Protein AF-A0A7J4PJ02-F1 (afdb_monomer)

Secondary structure (DSSP, 8-state):
--TT--PPPP---EETTT-----HHHHT-TT------S-SSTTT--SSGGGGEE-HHHH-----TTS----

Radius of gyration: 14.2 Å; Cα contacts (8 Å, |Δi|>4): 50; chains: 1; bounding box: 34×23×36 Å

Foldseek 3Di:
DAVPDPDDDDFDKDQQVPDPVPCPVQVPDPLSLDDDDPDDPPQCDDPDSVSSICDRVNSDDPDPNVPPSPD

pLDDT: mean 76.82, std 12.45, range [50.31, 91.5]

Nearest PDB structures (foldseek):
  6l7p-assembly1_I  TM=7.210E-01  e=5.944E-01  Thermosynechococcus vestitus BP-1

Sequence (71 aa):
IAPGSGKQRWFPEIDIGHCLFCGLCIDQCPKGALSSGKEYCKGVVKWTHKDMLMTPDKLAREVDIAEGDER

Structure (mmCIF, N/CA/C/O backbone):
data_AF-A0A7J4PJ02-F1
#
_entry.id   AF-A0A7J4PJ02-F1
#
loop_
_atom_site.group_PDB
_atom_site.id
_atom_site.type_symbol
_atom_site.label_atom_id
_atom_site.label_alt_id
_atom_site.label_comp_id
_atom_site.label_asym_id
_atom_site.label_entity_id
_atom_site.label_seq_id
_atom_site.pdbx_PDB_ins_code
_atom_site.Cartn_x
_atom_site.Cartn_y
_atom_site.Cartn_z
_atom_site.occupancy
_atom_site.B_iso_or_equiv
_atom_site.auth_seq_id
_atom_site.auth_comp_id
_atom_site.auth_asym_id
_atom_site.auth_atom_id
_atom_site.pdbx_PDB_model_num
ATOM 1 N N . ILE A 1 1 ? -10.698 3.189 11.760 1.00 61.69 1 ILE A N 1
ATOM 2 C CA . ILE A 1 1 ? -10.440 3.814 13.084 1.00 61.69 1 ILE A CA 1
ATOM 3 C C . ILE A 1 1 ? -11.782 4.388 13.527 1.00 61.69 1 ILE A C 1
ATOM 5 O O . ILE A 1 1 ? -12.443 4.962 12.675 1.00 61.69 1 ILE A O 1
ATOM 9 N N . ALA A 1 2 ? -12.261 4.144 14.748 1.00 55.22 2 ALA A N 1
ATOM 10 C CA . ALA A 1 2 ? -13.564 4.693 15.143 1.00 55.22 2 ALA A CA 1
ATOM 11 C C . ALA A 1 2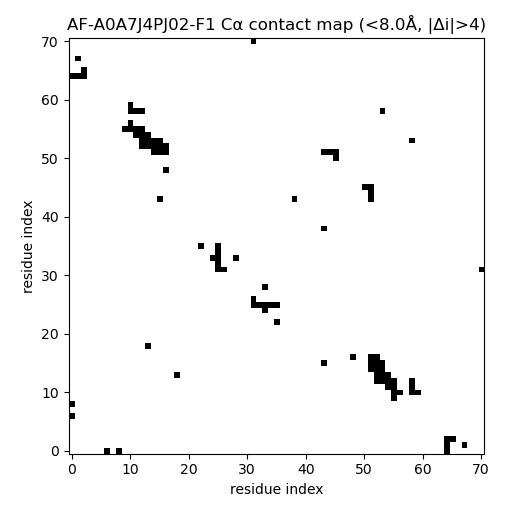 ? -13.478 6.231 15.234 1.00 55.22 2 ALA A C 1
ATOM 13 O O . ALA A 1 2 ? -12.428 6.728 15.670 1.00 55.22 2 ALA A O 1
ATOM 14 N N . PRO A 1 3 ? -14.531 6.981 14.856 1.00 55.38 3 PRO A N 1
ATOM 15 C CA . PRO A 1 3 ? -14.577 8.420 15.092 1.00 55.38 3 PRO A CA 1
ATOM 16 C C . PRO A 1 3 ? -14.442 8.673 16.602 1.00 55.38 3 PRO A C 1
ATOM 18 O O . PRO A 1 3 ? -15.256 8.207 17.393 1.00 55.38 3 PRO A O 1
ATOM 21 N N . GLY A 1 4 ? -13.344 9.323 17.008 1.00 62.75 4 GLY A N 1
ATOM 22 C CA . GLY A 1 4 ? -12.981 9.561 18.416 1.00 62.75 4 GLY A CA 1
ATOM 23 C C . GLY A 1 4 ? -11.789 8.753 18.954 1.00 62.75 4 GLY A C 1
ATOM 24 O O . GLY A 1 4 ? -11.389 8.941 20.101 1.00 62.75 4 GLY A O 1
ATOM 25 N N . SER A 1 5 ? -11.173 7.870 18.159 1.00 67.12 5 SER A N 1
ATOM 26 C CA . SER A 1 5 ? -9.942 7.182 18.572 1.00 67.12 5 SER A CA 1
ATOM 27 C C . SER A 1 5 ? -8.715 8.080 18.373 1.00 67.12 5 SER A C 1
ATOM 29 O O . SER A 1 5 ? -8.356 8.386 17.241 1.00 67.12 5 SER A O 1
ATOM 31 N N . GLY A 1 6 ? -8.018 8.454 19.453 1.00 69.62 6 GLY A N 1
ATOM 32 C CA . GLY A 1 6 ? -6.777 9.254 19.416 1.00 69.62 6 GLY A CA 1
ATOM 33 C C . GLY A 1 6 ? -5.545 8.543 18.828 1.00 69.62 6 GLY A C 1
ATOM 34 O O . GLY A 1 6 ? -4.416 8.944 19.095 1.00 69.62 6 GLY A O 1
ATOM 35 N N . LYS A 1 7 ? -5.735 7.455 18.074 1.00 65.00 7 LYS A N 1
ATOM 36 C CA . LYS A 1 7 ? -4.658 6.691 17.438 1.00 65.00 7 LYS A CA 1
ATOM 37 C C . LYS A 1 7 ? -4.479 7.181 16.002 1.00 65.00 7 LYS A C 1
ATOM 39 O O . LYS A 1 7 ? -5.432 7.157 15.225 1.00 65.00 7 LYS A O 1
ATOM 44 N N . GLN A 1 8 ? -3.262 7.597 15.647 1.00 66.12 8 GLN A N 1
ATOM 45 C CA . GLN A 1 8 ? -2.931 7.940 14.263 1.00 66.12 8 GLN A CA 1
ATOM 46 C C . GLN A 1 8 ? -3.040 6.709 13.353 1.00 66.12 8 GLN A C 1
ATOM 48 O O . GLN A 1 8 ? -2.727 5.587 13.761 1.00 66.12 8 GLN A O 1
ATOM 53 N N . ARG A 1 9 ? -3.498 6.922 12.113 1.00 73.12 9 ARG A N 1
ATOM 54 C CA . ARG A 1 9 ? -3.474 5.888 11.074 1.00 73.12 9 ARG A CA 1
ATOM 55 C C . ARG A 1 9 ? -2.017 5.635 10.691 1.00 73.12 9 ARG A C 1
ATOM 57 O O . ARG A 1 9 ? -1.306 6.565 10.328 1.00 73.12 9 ARG A O 1
ATOM 64 N N . TRP A 1 10 ? -1.585 4.384 10.798 1.00 76.81 10 TRP A N 1
ATOM 65 C CA . TRP A 1 10 ? -0.268 3.953 10.347 1.00 76.81 10 TRP A CA 1
ATOM 66 C C . TRP A 1 10 ? -0.393 3.327 8.961 1.00 76.81 10 TRP A C 1
ATOM 68 O O . TRP A 1 10 ? -1.255 2.471 8.749 1.00 76.81 10 TRP A O 1
ATOM 78 N N . PHE A 1 11 ? 0.470 3.750 8.043 1.00 83.62 11 PHE A N 1
ATOM 79 C CA . PHE A 1 11 ? 0.567 3.195 6.700 1.00 83.62 11 PHE A CA 1
ATOM 80 C C . PHE A 1 11 ? 1.922 2.493 6.546 1.00 83.62 11 PHE A C 1
ATOM 82 O O . PHE A 1 11 ? 2.930 3.023 7.023 1.00 83.62 11 PHE A O 1
ATOM 89 N N . PRO A 1 12 ? 1.967 1.303 5.925 1.00 86.62 12 PRO A N 1
ATOM 90 C CA . PRO A 1 12 ? 3.222 0.624 5.647 1.00 86.62 12 PRO A CA 1
ATOM 91 C C . PRO A 1 12 ? 3.949 1.277 4.466 1.00 86.62 12 PRO A C 1
ATOM 93 O O . PRO A 1 12 ? 3.324 1.829 3.562 1.00 86.62 12 PRO A O 1
ATOM 96 N N . GLU A 1 13 ? 5.272 1.143 4.453 1.00 88.81 13 GLU A N 1
ATOM 97 C CA . GLU A 1 13 ? 6.078 1.337 3.249 1.00 88.81 13 GLU A CA 1
ATOM 98 C C . GLU A 1 13 ? 6.184 0.007 2.494 1.00 88.81 13 GLU A C 1
ATOM 100 O O . GLU A 1 13 ? 6.382 -1.042 3.112 1.00 88.81 13 GLU A O 1
ATOM 105 N N . ILE A 1 14 ? 6.043 0.034 1.168 1.00 89.19 14 ILE A N 1
ATOM 106 C CA . ILE A 1 14 ? 6.145 -1.162 0.322 1.00 89.19 14 ILE A CA 1
ATOM 107 C C . ILE A 1 14 ? 7.190 -0.917 -0.760 1.00 89.19 14 ILE A C 1
ATOM 109 O O . ILE A 1 14 ? 7.034 -0.028 -1.596 1.00 89.19 14 ILE A O 1
ATOM 113 N N . ASP A 1 15 ? 8.232 -1.743 -0.789 1.00 90.25 15 ASP A N 1
A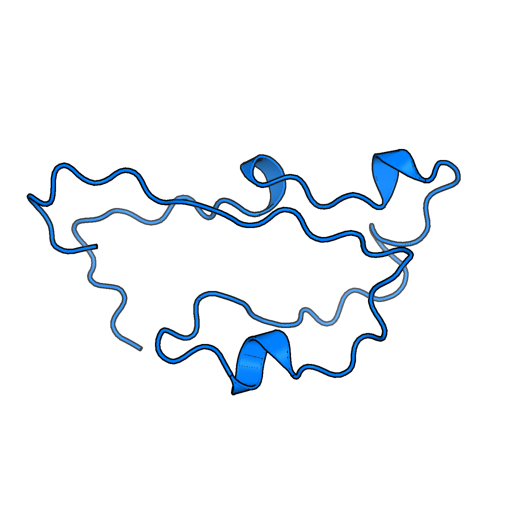TOM 114 C CA . ASP A 1 15 ? 9.190 -1.738 -1.890 1.00 90.25 15 ASP A CA 1
ATOM 115 C C . ASP A 1 15 ? 8.663 -2.570 -3.061 1.00 90.25 15 ASP A C 1
ATOM 117 O O . ASP A 1 15 ? 8.525 -3.793 -2.974 1.00 90.25 15 ASP A O 1
ATOM 121 N N . ILE A 1 16 ? 8.360 -1.906 -4.174 1.00 88.44 16 ILE A N 1
ATOM 122 C CA . ILE A 1 16 ? 7.795 -2.572 -5.348 1.00 88.44 16 ILE A CA 1
ATOM 123 C C . ILE A 1 16 ? 8.872 -3.311 -6.157 1.00 88.44 16 I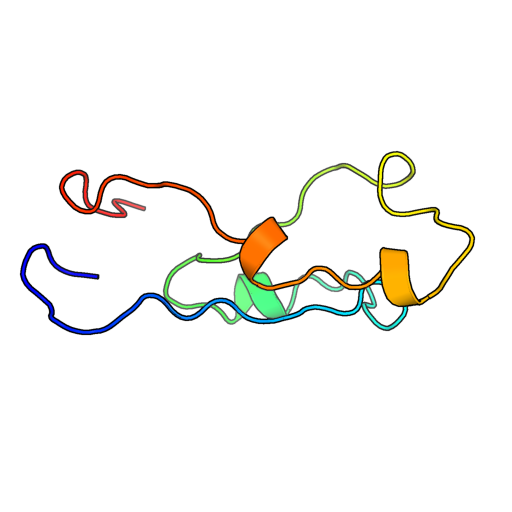LE A C 1
ATOM 125 O O . ILE A 1 16 ? 8.545 -4.230 -6.900 1.00 88.44 16 ILE A O 1
ATOM 129 N N . GLY A 1 17 ? 10.155 -2.986 -5.964 1.00 87.00 17 GLY A N 1
ATOM 130 C CA . GLY A 1 17 ? 11.266 -3.743 -6.547 1.00 87.00 17 GLY A CA 1
ATOM 131 C C . GLY A 1 17 ? 11.410 -5.154 -5.960 1.00 87.00 17 GLY A C 1
ATOM 132 O O . GLY A 1 17 ? 11.807 -6.072 -6.672 1.00 87.00 17 GLY A O 1
ATOM 133 N N . HIS A 1 18 ? 11.055 -5.340 -4.685 1.00 88.38 18 HIS A N 1
ATOM 134 C CA . HIS A 1 18 ? 11.054 -6.633 -3.989 1.00 88.38 18 HIS A CA 1
ATOM 135 C C . HIS A 1 18 ? 9.677 -7.312 -3.956 1.00 88.38 18 HIS A C 1
ATOM 137 O O . HIS A 1 18 ? 9.568 -8.488 -3.603 1.00 88.38 18 HIS A O 1
ATOM 143 N N . CYS A 1 19 ? 8.608 -6.591 -4.295 1.00 88.88 19 CYS A N 1
ATOM 144 C CA . CYS A 1 19 ? 7.261 -7.140 -4.319 1.00 88.88 19 CYS A CA 1
ATOM 145 C C . CYS A 1 19 ? 7.112 -8.176 -5.444 1.00 88.88 19 CYS A C 1
ATOM 147 O O . CYS A 1 19 ? 7.316 -7.882 -6.617 1.00 88.88 19 CYS A O 1
ATOM 149 N N . LEU A 1 20 ? 6.672 -9.386 -5.092 1.00 90.00 20 LEU A N 1
ATOM 150 C CA . LEU A 1 20 ? 6.401 -10.467 -6.051 1.00 90.00 20 LEU A CA 1
ATOM 151 C C . LEU A 1 20 ? 4.997 -10.390 -6.675 1.00 90.00 20 LEU A C 1
ATOM 153 O O . LEU A 1 20 ? 4.611 -11.281 -7.425 1.00 90.00 20 LEU A O 1
ATOM 157 N N . PHE A 1 21 ? 4.203 -9.376 -6.316 1.00 88.19 21 PHE A N 1
ATOM 158 C CA . PHE A 1 21 ? 2.807 -9.211 -6.746 1.00 88.19 21 PHE A CA 1
ATOM 159 C C . PHE A 1 21 ? 1.910 -10.434 -6.473 1.00 88.19 21 PHE A C 1
ATOM 161 O O . PHE A 1 21 ? 0.929 -10.673 -7.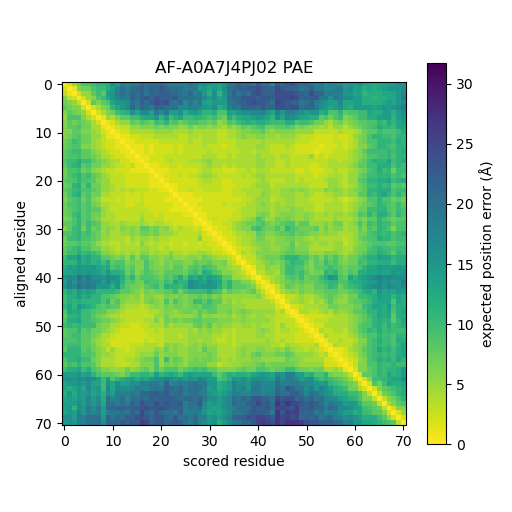171 1.00 88.19 21 PHE A O 1
ATOM 168 N N . CYS A 1 22 ? 2.217 -11.199 -5.423 1.00 91.50 22 CYS A N 1
ATOM 169 C CA . CYS A 1 22 ? 1.512 -12.435 -5.077 1.00 91.50 22 CYS A CA 1
ATOM 170 C C . CYS A 1 22 ? 0.124 -12.225 -4.447 1.00 91.50 22 CYS A C 1
ATOM 172 O O . CYS A 1 22 ? -0.639 -13.176 -4.329 1.00 91.50 22 CYS A O 1
ATOM 174 N N . GLY A 1 23 ? -0.201 -11.009 -3.996 1.00 89.19 23 GLY A N 1
ATOM 175 C CA . GLY A 1 23 ? -1.496 -10.690 -3.380 1.00 89.19 23 GLY A CA 1
ATOM 176 C C . GLY A 1 23 ? -1.676 -11.161 -1.929 1.00 89.19 23 GLY A C 1
ATOM 177 O O . GLY A 1 23 ? -2.698 -10.849 -1.326 1.00 89.19 23 GLY A O 1
ATOM 178 N N . LEU A 1 24 ? -0.681 -11.824 -1.326 1.00 91.00 24 LEU A N 1
ATOM 179 C CA . LEU A 1 24 ? -0.762 -12.334 0.054 1.00 91.00 24 LEU A CA 1
ATOM 180 C C . LEU A 1 24 ? -1.049 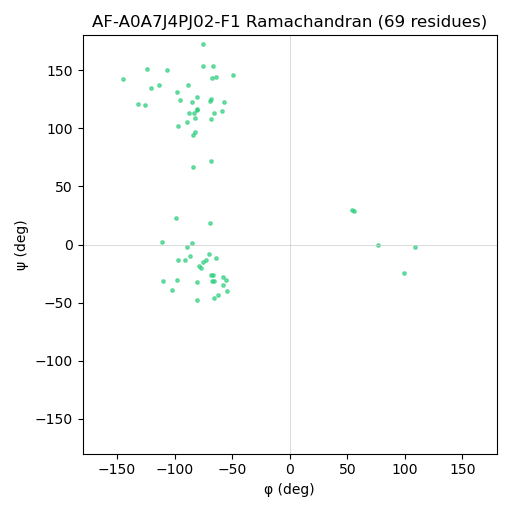-11.239 1.091 1.00 91.00 24 LEU A C 1
ATOM 182 O O . LEU A 1 24 ? -1.749 -11.475 2.069 1.00 91.00 24 LEU A O 1
ATOM 186 N N . CYS A 1 25 ? -0.523 -10.030 0.883 1.00 88.88 25 CYS A N 1
ATOM 187 C CA . CYS A 1 25 ? -0.751 -8.902 1.787 1.00 88.88 25 CYS A CA 1
ATOM 188 C C . CYS A 1 25 ? -2.212 -8.421 1.808 1.00 88.88 25 CYS A C 1
ATOM 190 O O . CYS A 1 25 ? -2.646 -7.857 2.808 1.00 88.88 25 CYS A O 1
ATOM 192 N N . ILE A 1 26 ? -2.957 -8.635 0.722 1.00 89.31 26 ILE A N 1
ATOM 193 C CA . ILE A 1 26 ? -4.369 -8.256 0.593 1.00 89.31 26 ILE A CA 1
ATOM 194 C C . ILE A 1 26 ? -5.231 -9.311 1.279 1.00 89.31 26 ILE A C 1
ATOM 196 O O . ILE A 1 26 ? -6.082 -8.967 2.091 1.00 89.31 26 ILE A O 1
ATOM 200 N N . ASP A 1 27 ? -4.957 -10.582 0.985 1.00 89.62 27 ASP A N 1
ATOM 201 C CA . ASP A 1 27 ? -5.685 -11.730 1.529 1.00 89.62 27 ASP A CA 1
ATOM 202 C C . ASP A 1 27 ? -5.550 -11.830 3.055 1.00 89.62 27 ASP A C 1
ATOM 204 O O . ASP A 1 27 ? -6.532 -11.983 3.775 1.00 89.62 27 ASP A O 1
ATOM 208 N N . GLN A 1 28 ? -4.335 -11.619 3.567 1.00 90.25 28 GLN A N 1
ATOM 209 C CA . GLN A 1 28 ? -4.064 -11.681 5.001 1.00 90.25 28 GLN A CA 1
ATOM 210 C C . GLN A 1 28 ? -4.631 -10.477 5.776 1.00 90.25 28 GLN A C 1
ATOM 212 O O . GLN A 1 28 ? -4.642 -10.491 7.005 1.00 90.25 28 GLN A O 1
ATOM 217 N N . CYS A 1 29 ? -5.052 -9.396 5.108 1.00 85.19 29 CYS A N 1
ATOM 218 C CA . CYS A 1 29 ? -5.485 -8.186 5.799 1.00 85.19 29 CYS A CA 1
ATOM 219 C C . CYS A 1 29 ? -6.950 -8.307 6.261 1.00 85.19 29 CYS A C 1
ATOM 221 O O . CYS A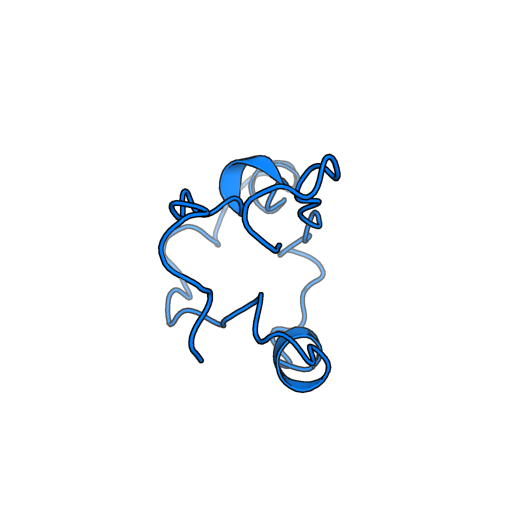 1 29 ? -7.858 -8.145 5.447 1.00 85.19 29 CYS A O 1
ATOM 223 N N . PRO A 1 30 ? -7.232 -8.443 7.573 1.00 83.94 30 PRO A N 1
ATOM 224 C CA . PRO A 1 30 ? -8.601 -8.616 8.075 1.00 83.94 30 PRO A CA 1
ATOM 225 C C . PRO A 1 30 ? -9.464 -7.350 7.951 1.00 83.94 30 PRO A C 1
ATOM 227 O O . PRO A 1 30 ? -10.651 -7.371 8.263 1.00 83.94 30 PRO A O 1
ATOM 230 N N . LYS A 1 31 ? -8.851 -6.221 7.582 1.00 81.31 31 LYS A N 1
ATOM 231 C CA . LYS A 1 31 ? -9.498 -4.915 7.414 1.00 81.31 31 LYS A CA 1
ATOM 232 C C . LYS A 1 31 ? -9.554 -4.462 5.959 1.00 81.31 31 LYS A C 1
ATOM 234 O O . LYS A 1 31 ? -9.953 -3.336 5.720 1.00 81.31 31 LYS A O 1
ATOM 239 N N . GLY A 1 32 ? -9.081 -5.272 5.007 1.00 80.31 32 GLY A N 1
ATOM 240 C CA . GLY A 1 32 ? -9.094 -4.893 3.590 1.00 80.31 32 GLY A CA 1
ATOM 241 C C . GLY A 1 32 ? -8.373 -3.571 3.287 1.00 80.31 32 GLY A C 1
ATOM 242 O O . GLY A 1 32 ? -8.730 -2.869 2.345 1.00 80.31 32 GLY A O 1
ATOM 243 N N . ALA A 1 33 ? -7.365 -3.201 4.085 1.00 82.12 33 ALA A N 1
ATOM 244 C CA . ALA A 1 33 ? -6.725 -1.889 3.984 1.00 82.12 33 ALA A CA 1
ATOM 245 C C . ALA A 1 33 ? -5.972 -1.706 2.654 1.00 82.12 33 ALA A C 1
ATOM 247 O O . ALA A 1 33 ? -5.887 -0.597 2.125 1.00 82.12 33 ALA A O 1
ATOM 248 N N . LEU A 1 34 ? -5.443 -2.795 2.096 1.00 83.25 34 LEU A N 1
ATOM 249 C CA . LEU A 1 34 ? -4.666 -2.817 0.859 1.00 83.25 34 LEU A CA 1
ATOM 250 C C . LEU A 1 34 ? -5.484 -3.418 -0.287 1.00 83.25 34 LEU A C 1
ATOM 252 O O . LEU A 1 34 ? -6.317 -4.294 -0.081 1.00 83.25 34 LEU A O 1
ATOM 256 N N . SER A 1 35 ? -5.205 -2.968 -1.507 1.00 83.19 35 SER A N 1
ATOM 257 C CA . SER A 1 35 ? -5.826 -3.470 -2.735 1.00 83.19 35 SER A CA 1
ATOM 2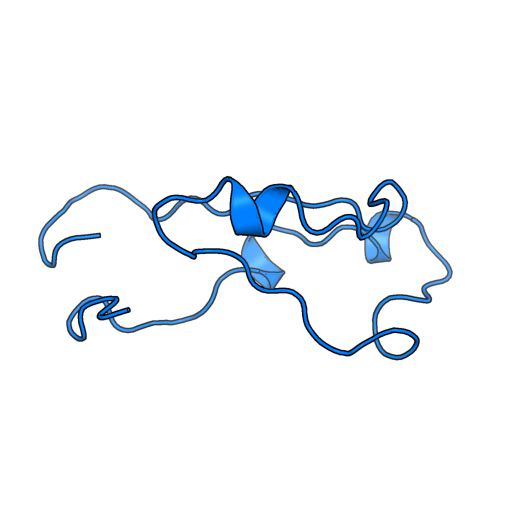58 C C . SER A 1 35 ? -4.808 -3.464 -3.870 1.00 83.19 35 SER A C 1
ATOM 260 O O . SER A 1 35 ? -4.024 -2.521 -3.980 1.00 83.19 35 SER A O 1
ATOM 262 N N . SER A 1 36 ? -4.838 -4.473 -4.740 1.00 84.31 36 SER A N 1
ATOM 263 C CA . SER A 1 36 ? -4.013 -4.507 -5.947 1.00 84.31 36 SER A CA 1
ATOM 264 C C . SER A 1 36 ? -4.706 -3.746 -7.075 1.00 84.31 36 SER A C 1
ATOM 266 O O . SER A 1 36 ? -5.837 -4.048 -7.461 1.00 84.31 36 SER A O 1
ATOM 268 N N . GLY A 1 37 ? -4.020 -2.737 -7.606 1.00 80.88 37 GLY A N 1
ATOM 269 C CA . GLY A 1 37 ? -4.435 -2.059 -8.830 1.00 80.88 37 GLY A CA 1
ATOM 270 C C . GLY A 1 37 ? -4.144 -2.897 -10.080 1.00 80.88 37 GLY A C 1
ATOM 271 O O . GLY A 1 37 ? -3.459 -3.917 -10.027 1.00 80.88 37 GLY A O 1
ATOM 272 N N . LYS A 1 38 ? -4.636 -2.429 -11.231 1.00 77.88 38 LYS A N 1
ATOM 273 C CA . LYS A 1 38 ? -4.336 -2.996 -12.564 1.00 77.88 38 LYS A CA 1
ATOM 274 C C . LYS A 1 38 ? -3.240 -2.209 -13.296 1.00 77.88 38 LYS A C 1
ATOM 276 O O . LYS A 1 38 ? -3.178 -2.195 -14.523 1.00 77.88 38 LYS A O 1
ATOM 281 N N . GLU A 1 39 ? -2.410 -1.494 -12.547 1.00 73.62 39 GLU A N 1
ATOM 282 C CA . GLU A 1 39 ? -1.375 -0.614 -13.083 1.00 73.62 39 GLU A CA 1
ATOM 283 C C . GLU A 1 39 ? -0.035 -1.352 -13.087 1.00 73.62 39 GLU A C 1
ATOM 285 O O . GLU A 1 39 ? 0.597 -1.519 -12.050 1.00 73.62 39 GLU A O 1
ATOM 290 N N . TYR A 1 40 ? 0.371 -1.840 -14.262 1.00 71.94 40 TYR A N 1
ATOM 291 C CA . TYR A 1 40 ? 1.554 -2.702 -14.401 1.00 71.94 40 TYR A CA 1
ATOM 292 C C . TYR A 1 40 ? 2.783 -1.971 -14.951 1.00 71.94 40 TYR A C 1
ATOM 294 O O . TYR A 1 40 ? 3.901 -2.219 -14.519 1.00 71.94 40 TYR A O 1
ATOM 302 N N . CYS A 1 41 ? 2.594 -1.063 -15.914 1.00 67.44 41 CYS A N 1
ATOM 303 C CA . CYS A 1 41 ? 3.707 -0.349 -16.559 1.00 67.44 41 CYS A CA 1
ATOM 304 C C . CYS A 1 41 ? 3.748 1.135 -16.186 1.00 67.44 41 CYS A C 1
ATOM 306 O O . CYS A 1 41 ? 4.814 1.743 -16.123 1.00 67.44 41 CYS A O 1
ATOM 308 N N . LYS A 1 42 ? 2.583 1.735 -15.933 1.00 63.56 42 LYS A N 1
ATOM 309 C CA . LYS A 1 42 ? 2.460 3.160 -15.638 1.00 63.56 42 LYS A CA 1
ATOM 310 C C . LYS A 1 42 ? 2.651 3.357 -14.134 1.00 63.56 42 LYS A C 1
ATOM 312 O O . LYS A 1 42 ? 1.855 2.866 -13.351 1.00 63.56 42 LYS A O 1
ATOM 317 N N . GLY A 1 43 ? 3.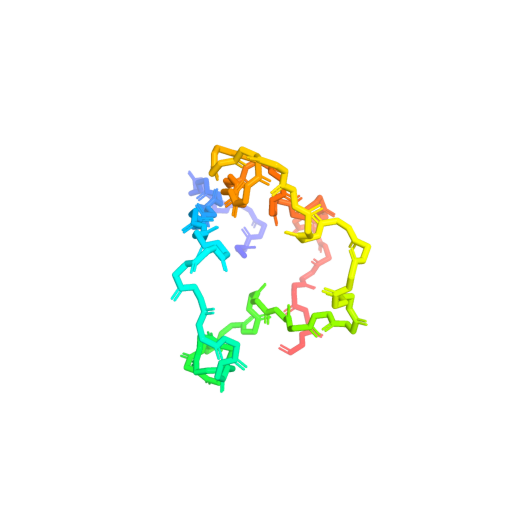739 4.015 -13.735 1.00 69.31 43 GLY A N 1
ATOM 318 C CA . GLY A 1 43 ? 4.017 4.354 -12.330 1.00 69.31 43 GLY A CA 1
ATOM 319 C C . GLY A 1 43 ? 4.986 3.420 -11.597 1.00 69.31 43 GLY A C 1
ATOM 320 O O . GLY A 1 43 ? 5.667 3.884 -10.691 1.00 69.31 43 GLY A O 1
ATOM 321 N N . VAL A 1 44 ? 5.122 2.165 -12.034 1.00 73.81 44 VAL A N 1
ATOM 322 C CA . VAL A 1 44 ? 5.994 1.150 -11.403 1.00 73.81 44 VAL A CA 1
ATOM 323 C C . VAL A 1 44 ? 7.358 0.992 -12.080 1.00 73.81 44 VAL A C 1
ATOM 325 O O . VAL A 1 44 ? 8.345 0.702 -11.413 1.00 73.81 44 VAL A O 1
ATOM 328 N N . VAL A 1 45 ? 7.443 1.223 -13.395 1.00 79.69 45 VAL A N 1
ATOM 329 C CA . VAL A 1 45 ? 8.711 1.154 -14.139 1.00 79.69 45 VAL A CA 1
ATOM 330 C C . VAL A 1 45 ? 9.451 2.474 -13.975 1.00 79.69 45 VAL A C 1
ATOM 332 O O . VAL A 1 45 ? 9.171 3.449 -14.675 1.00 79.69 45 VAL A O 1
ATOM 335 N N . LYS A 1 46 ? 10.380 2.515 -13.023 1.00 82.81 46 LYS A N 1
ATOM 336 C CA . LYS A 1 46 ? 11.189 3.693 -12.709 1.00 82.81 46 LYS A CA 1
ATOM 337 C C . LYS A 1 46 ? 12.674 3.350 -12.802 1.00 82.81 46 LYS A C 1
ATOM 339 O O . LYS A 1 46 ? 13.077 2.215 -12.576 1.00 82.81 46 LYS A O 1
ATOM 344 N N . TRP A 1 47 ? 13.500 4.340 -13.130 1.00 86.50 47 TRP A N 1
ATOM 345 C CA . TRP A 1 47 ? 14.945 4.144 -13.321 1.00 86.50 47 TRP A CA 1
ATOM 346 C C . TRP A 1 47 ? 15.731 4.028 -12.014 1.00 86.50 47 TRP A C 1
ATOM 348 O O . TRP A 1 47 ? 16.858 3.543 -12.004 1.00 86.50 47 TRP A O 1
ATOM 358 N N . THR A 1 48 ? 15.169 4.510 -10.906 1.00 88.19 48 THR A N 1
ATOM 359 C CA . THR A 1 48 ? 15.842 4.565 -9.608 1.00 88.19 48 THR A CA 1
ATOM 360 C C . THR A 1 48 ? 15.061 3.760 -8.585 1.00 88.19 48 THR A C 1
ATOM 362 O O . THR A 1 48 ? 13.850 3.923 -8.464 1.00 88.19 48 THR A O 1
ATOM 365 N N . HIS A 1 49 ? 15.768 2.947 -7.797 1.00 85.12 49 HIS A N 1
ATOM 366 C CA . HIS A 1 49 ? 15.177 2.106 -6.750 1.00 85.12 49 HIS A CA 1
ATOM 367 C C . HIS A 1 49 ? 14.322 2.896 -5.750 1.00 85.12 49 HIS A C 1
ATOM 369 O O . HIS A 1 49 ? 13.204 2.499 -5.450 1.00 85.12 49 HIS A O 1
ATOM 375 N N . LYS A 1 50 ? 14.771 4.094 -5.362 1.00 84.38 50 LYS A N 1
ATOM 376 C CA . LYS A 1 50 ? 14.025 4.995 -4.467 1.00 84.38 50 LYS A CA 1
ATOM 377 C C . LYS A 1 50 ? 12.636 5.387 -4.978 1.00 84.38 50 LYS A C 1
ATOM 379 O O . LYS A 1 50 ? 11.767 5.701 -4.178 1.00 84.38 50 LYS A O 1
ATOM 384 N N . ASP A 1 51 ? 12.432 5.401 -6.292 1.00 84.75 51 ASP A N 1
ATOM 385 C CA . ASP A 1 51 ? 11.144 5.756 -6.896 1.00 84.75 51 ASP A CA 1
ATOM 386 C C . ASP A 1 51 ? 10.200 4.542 -7.008 1.00 84.75 51 ASP A C 1
ATOM 388 O O . ASP A 1 51 ? 9.014 4.707 -7.278 1.00 84.75 51 ASP A O 1
ATOM 392 N N . MET A 1 52 ? 10.716 3.332 -6.750 1.00 84.88 52 MET A N 1
ATOM 393 C CA . MET A 1 52 ? 9.938 2.097 -6.591 1.00 84.88 52 MET A CA 1
ATOM 394 C C . MET A 1 52 ? 9.504 1.851 -5.135 1.00 84.88 52 MET A C 1
ATOM 396 O O . MET A 1 52 ? 8.780 0.892 -4.869 1.00 84.88 52 MET A O 1
ATOM 400 N N . LEU A 1 53 ? 9.904 2.718 -4.199 1.00 87.88 53 LEU A N 1
ATOM 401 C CA . LEU A 1 53 ? 9.410 2.717 -2.825 1.00 87.88 53 LEU A CA 1
ATOM 402 C C . LEU A 1 53 ? 8.049 3.418 -2.763 1.00 87.88 53 LEU A C 1
ATOM 404 O O . LEU A 1 53 ? 7.931 4.622 -3.016 1.00 87.88 53 LEU A O 1
ATOM 408 N N . MET A 1 54 ? 7.015 2.668 -2.393 1.00 85.81 54 MET A N 1
ATOM 409 C CA . MET A 1 54 ? 5.714 3.223 -2.033 1.00 85.81 54 MET A CA 1
ATOM 410 C C . MET A 1 54 ? 5.761 3.645 -0.577 1.00 85.81 54 MET A C 1
ATOM 412 O O . MET A 1 54 ? 5.561 2.836 0.328 1.00 85.81 54 MET A O 1
ATOM 416 N N . THR A 1 55 ? 6.063 4.921 -0.374 1.00 86.38 55 THR A N 1
ATOM 417 C CA . THR A 1 55 ? 6.114 5.529 0.950 1.00 86.38 55 THR A CA 1
ATOM 418 C C . THR A 1 55 ? 4.721 5.577 1.582 1.00 86.38 55 THR A C 1
ATOM 420 O O . THR A 1 55 ? 3.714 5.658 0.869 1.00 86.38 55 THR A O 1
ATOM 423 N N . PRO A 1 56 ? 4.640 5.584 2.923 1.00 85.50 56 PRO A N 1
ATOM 424 C CA . PRO A 1 56 ? 3.371 5.666 3.646 1.00 85.50 56 PRO A CA 1
ATOM 425 C C . PRO A 1 56 ? 2.525 6.880 3.248 1.00 85.50 56 PRO A C 1
ATOM 427 O O . PRO A 1 56 ? 1.304 6.793 3.249 1.00 85.50 56 PRO A O 1
ATOM 430 N N . ASP A 1 57 ? 3.173 7.980 2.864 1.00 82.50 57 ASP A N 1
ATOM 431 C CA . ASP A 1 57 ? 2.534 9.197 2.357 1.00 82.50 57 ASP A CA 1
ATOM 432 C C . ASP A 1 57 ? 1.819 8.970 1.014 1.00 82.50 57 ASP A C 1
ATOM 434 O O . ASP A 1 57 ? 0.647 9.298 0.871 1.00 82.50 57 ASP A O 1
ATOM 438 N N . LYS A 1 58 ? 2.476 8.298 0.058 1.00 79.88 58 LYS A N 1
ATOM 439 C CA . LYS A 1 58 ? 1.879 7.971 -1.249 1.00 79.88 58 LYS A CA 1
ATOM 440 C C . LYS A 1 58 ? 0.750 6.946 -1.152 1.00 79.88 58 LYS A C 1
ATOM 442 O O . LYS A 1 58 ? -0.100 6.885 -2.037 1.00 79.88 58 LYS A O 1
ATOM 447 N N . LEU A 1 59 ? 0.778 6.106 -0.120 1.00 79.94 59 LEU A N 1
ATOM 448 C CA . LEU A 1 59 ? -0.216 5.059 0.105 1.00 79.94 59 LEU A CA 1
ATOM 449 C C . LEU A 1 59 ? -1.388 5.528 0.980 1.00 79.94 59 LEU A C 1
ATOM 451 O O . LEU A 1 59 ? -2.413 4.845 1.054 1.00 79.94 59 LEU A O 1
ATOM 455 N N . ALA A 1 60 ? -1.252 6.676 1.647 1.00 77.62 60 ALA A N 1
ATOM 456 C CA . ALA A 1 60 ? -2.299 7.235 2.479 1.00 77.62 60 ALA A CA 1
ATOM 457 C C . ALA A 1 60 ? -3.495 7.640 1.609 1.00 77.62 60 ALA A C 1
ATOM 459 O O . ALA A 1 60 ? -3.423 8.565 0.806 1.00 77.62 60 ALA A O 1
ATOM 460 N N . ARG A 1 61 ? -4.622 6.942 1.778 1.00 68.50 61 ARG A N 1
ATOM 461 C CA . ARG A 1 61 ? -5.907 7.416 1.257 1.00 68.50 61 ARG A CA 1
ATOM 462 C C . ARG A 1 61 ? -6.456 8.453 2.228 1.00 68.50 61 ARG A C 1
ATOM 464 O O . ARG A 1 61 ? -6.592 8.159 3.419 1.00 68.50 61 ARG A O 1
ATOM 471 N N . GLU A 1 62 ? -6.797 9.633 1.730 1.00 60.88 62 GLU A N 1
ATOM 472 C CA . GLU A 1 62 ? -7.684 10.541 2.451 1.00 60.88 62 GLU A CA 1
ATOM 473 C C . GLU A 1 62 ? -9.080 9.905 2.478 1.00 60.88 62 GLU A C 1
ATOM 475 O O . GLU A 1 62 ? -9.729 9.732 1.452 1.00 60.88 62 GLU A O 1
ATOM 480 N N . VAL A 1 63 ? -9.498 9.425 3.647 1.00 58.44 63 VAL A N 1
ATOM 481 C CA . VAL A 1 63 ? -10.855 8.911 3.860 1.00 58.44 63 VAL A CA 1
ATOM 482 C C . VAL A 1 63 ? -11.370 9.557 5.132 1.00 58.44 63 VAL A C 1
ATOM 484 O O . VAL A 1 63 ? -10.741 9.416 6.192 1.00 58.44 63 VAL A O 1
ATOM 487 N N . ASP A 1 64 ? -12.481 10.282 5.023 1.00 53.16 64 ASP A N 1
ATOM 488 C CA . ASP A 1 64 ? -13.128 10.942 6.149 1.00 53.16 64 ASP A CA 1
ATOM 489 C C . ASP A 1 64 ? -13.469 9.915 7.228 1.00 53.16 64 ASP A C 1
ATOM 491 O O . ASP A 1 64 ? -14.174 8.940 7.005 1.00 53.16 64 ASP A O 1
ATOM 495 N N . ILE A 1 65 ? -12.961 10.128 8.442 1.00 59.53 65 ILE A N 1
ATOM 496 C CA . ILE A 1 65 ? -13.115 9.206 9.583 1.00 59.53 65 ILE A CA 1
ATOM 497 C C . ILE A 1 65 ? -14.596 9.066 10.016 1.00 59.53 65 ILE A C 1
ATOM 499 O O . ILE A 1 65 ? -14.922 8.192 10.821 1.00 59.53 65 ILE A O 1
ATOM 503 N N . ALA A 1 66 ? -15.473 9.939 9.507 1.00 53.00 66 ALA A N 1
ATOM 504 C CA . ALA 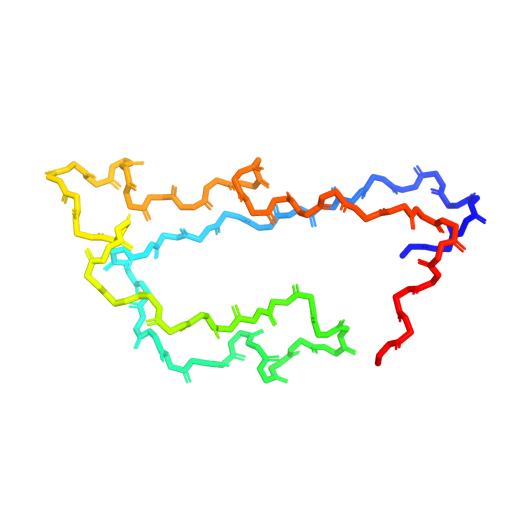A 1 66 ? -16.908 9.964 9.772 1.00 53.00 66 ALA A CA 1
ATOM 505 C C . ALA A 1 66 ? -17.697 8.941 8.940 1.00 53.00 66 ALA A C 1
ATOM 507 O O . ALA A 1 66 ? -18.684 8.404 9.437 1.00 53.00 66 ALA A O 1
ATOM 508 N N . GLU A 1 67 ? -17.253 8.649 7.719 1.00 55.22 67 GLU A N 1
ATOM 509 C CA . GLU A 1 67 ? -17.817 7.580 6.906 1.00 55.22 67 GLU A CA 1
ATOM 510 C C . GLU A 1 67 ? -17.029 6.325 7.274 1.00 55.22 67 GLU A C 1
ATOM 512 O O . GLU A 1 67 ? -15.828 6.211 7.016 1.00 55.22 67 GLU A O 1
ATOM 517 N N . GLY A 1 68 ? -17.659 5.440 8.046 1.00 50.31 68 GLY A N 1
ATOM 518 C CA . GLY A 1 68 ? -17.035 4.190 8.446 1.00 50.31 68 GLY A CA 1
ATOM 519 C C . GLY A 1 68 ? -16.442 3.482 7.228 1.00 50.31 68 GLY A C 1
ATOM 520 O O . GLY A 1 68 ? -16.977 3.555 6.127 1.00 50.31 68 GLY A O 1
ATOM 521 N N . ASP A 1 69 ? -15.324 2.790 7.434 1.00 54.81 69 ASP A N 1
ATOM 522 C CA . ASP A 1 69 ? -14.765 1.849 6.461 1.00 54.81 69 ASP A CA 1
ATOM 523 C C . ASP A 1 69 ? -15.743 0.651 6.383 1.00 54.81 69 ASP A C 1
ATOM 525 O O . ASP A 1 69 ? -15.526 -0.388 7.001 1.00 54.81 69 ASP A O 1
ATOM 529 N N . GLU A 1 70 ? -16.918 0.865 5.774 1.00 53.31 70 GLU A N 1
ATOM 530 C CA . GLU A 1 70 ? -18.038 -0.077 5.646 1.00 53.31 70 GLU A CA 1
ATOM 531 C C . GLU A 1 70 ? -17.807 -1.006 4.451 1.00 53.31 70 GLU A C 1
ATOM 533 O O . GLU A 1 70 ? -18.524 -0.975 3.447 1.00 53.31 70 GLU A O 1
ATOM 538 N N . ARG A 1 71 ? -16.783 -1.855 4.558 1.00 51.25 71 ARG A N 1
ATOM 539 C CA . ARG A 1 71 ? -16.621 -2.993 3.657 1.00 51.25 71 ARG A CA 1
ATOM 540 C C . ARG A 1 71 ? -16.250 -4.271 4.390 1.00 51.25 71 ARG A C 1
ATOM 542 O O . ARG A 1 71 ? -15.424 -4.208 5.326 1.00 51.25 71 ARG A O 1
#

Mean predicted aligned error: 8.63 Å

Solvent-accessible surface area (backbone atoms only — not comparable to full-atom values): 4961 Å² total; per-residue (Å²): 120,65,77,87,58,94,68,81,89,83,60,69,68,46,53,54,84,77,50,81,80,76,56,59,74,37,73,72,34,95,73,58,83,54,78,87,77,93,68,75,65,71,81,59,72,58,98,45,74,78,66,27,46,42,42,31,75,81,67,56,73,92,67,65,57,82,61,68,89,87,119